Protein AF-A0AAI8QG11-F1 (afdb_monomer_lite)

InterPro domains:
  IPR018891 Abortive phage infection protein, C-terminal [PF10592] (3-68)

Sequence (80 aa):
MCKIYQTNSKRLKAKISEFTNNQNPVKWRDIRSIDELQIKLENEFRILGYYYERKKNQYKNYPKKKRIDSEKIGQVLLCI

Organism: NCBI:txid537971

pLDDT: mean 78.76, std 14.29, range [46.44, 94.38]

Foldseek 3Di:
DDDDDDDPDPVVVVVVVVVVCVVDVCDPLNVCLPDPVNVVVQVVLVVVVAGEPSDVCPPVVDDPVRYDYPVVVVVVVVVD

Radius of gyration: 18.59 Å; chains: 1; bounding box: 42×45×44 Å

Secondary structure (DSSP, 8-state):
---------HHHHHHHHHHHHHHS---HHHHHTT-HHHHHHHHHHHHTT-EEESSTTTTTTS-GGGEEEHHHHHHHHHT-

Structure (mmCIF, N/CA/C/O backbone):
data_AF-A0AAI8QG11-F1
#
_entry.id   AF-A0AAI8QG11-F1
#
loop_
_atom_site.group_PDB
_atom_site.id
_atom_site.type_symbol
_atom_site.label_atom_id
_atom_site.label_alt_id
_atom_site.label_comp_id
_atom_site.label_asym_id
_atom_site.label_entity_id
_atom_site.label_seq_id
_atom_site.pdbx_PDB_ins_code
_atom_site.Cartn_x
_atom_site.Cartn_y
_atom_site.Cartn_z
_atom_site.occupancy
_atom_site.B_iso_or_equiv
_atom_site.auth_seq_id
_atom_site.auth_comp_id
_atom_site.auth_asym_id
_atom_site.auth_atom_id
_atom_site.pdbx_PDB_model_num
ATOM 1 N N . MET A 1 1 ? 18.685 26.718 -14.471 1.00 46.94 1 MET A N 1
ATOM 2 C CA . MET A 1 1 ? 19.355 26.493 -15.773 1.00 46.94 1 MET A CA 1
ATOM 3 C C . MET A 1 1 ? 19.251 25.013 -16.118 1.00 46.94 1 MET A C 1
ATOM 5 O O . MET A 1 1 ? 19.927 24.209 -15.492 1.00 46.94 1 MET A O 1
ATOM 9 N N . CYS A 1 2 ? 18.352 24.634 -17.028 1.00 46.44 2 CYS A N 1
ATOM 10 C CA . CYS A 1 2 ? 18.236 23.254 -17.508 1.00 46.44 2 CYS A CA 1
ATOM 11 C C . CYS A 1 2 ? 19.128 23.098 -18.748 1.00 46.44 2 CYS A C 1
ATOM 13 O O . CYS A 1 2 ? 19.069 23.944 -19.637 1.00 46.44 2 CYS A O 1
ATOM 15 N N . LYS A 1 3 ? 19.976 22.066 -18.793 1.00 57.53 3 LYS A N 1
ATOM 16 C CA . LYS A 1 3 ? 20.807 21.745 -19.961 1.00 57.53 3 LYS A CA 1
ATOM 17 C C . LYS A 1 3 ? 20.274 20.45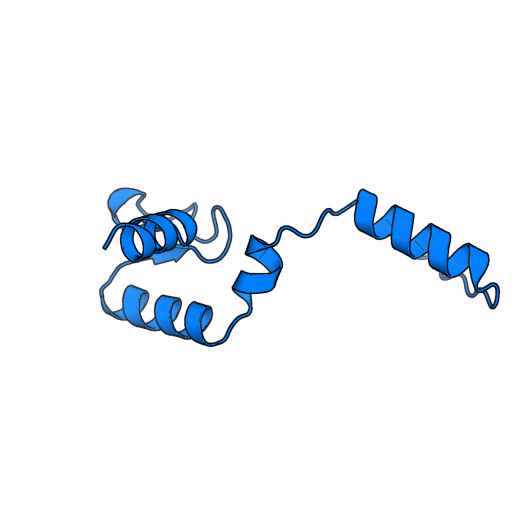6 -20.581 1.00 57.53 3 LYS A C 1
ATOM 19 O O . LYS A 1 3 ? 20.261 19.423 -19.918 1.00 57.53 3 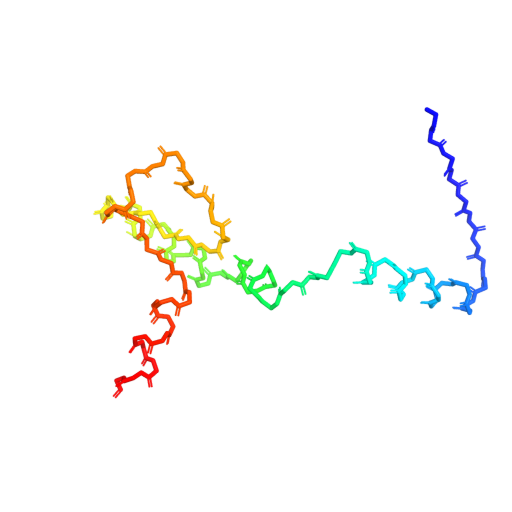LYS A O 1
ATOM 24 N N . ILE A 1 4 ? 19.807 20.535 -21.823 1.00 58.84 4 ILE A N 1
ATOM 25 C CA . ILE A 1 4 ? 19.276 19.396 -22.578 1.00 58.84 4 ILE A CA 1
ATOM 26 C C . ILE A 1 4 ? 20.376 18.915 -23.521 1.00 58.84 4 ILE A C 1
ATOM 28 O O . ILE A 1 4 ? 20.936 19.705 -24.277 1.00 58.84 4 ILE A O 1
ATOM 32 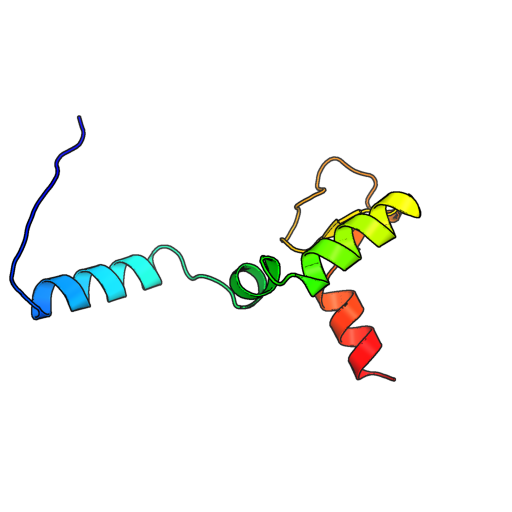N N . TYR A 1 5 ? 20.688 17.622 -23.465 1.00 65.69 5 TYR A N 1
ATOM 33 C CA . TYR A 1 5 ? 21.721 16.993 -24.284 1.00 65.69 5 TYR A CA 1
ATOM 34 C C . TYR A 1 5 ? 21.093 15.884 -25.130 1.00 65.69 5 TYR A C 1
ATOM 36 O O . TYR A 1 5 ? 20.396 15.019 -24.601 1.00 65.69 5 TYR A O 1
ATOM 44 N N . GLN A 1 6 ? 21.350 15.891 -26.439 1.00 62.22 6 GLN A N 1
ATOM 45 C CA . GLN A 1 6 ? 20.869 14.871 -27.372 1.00 62.22 6 GLN A CA 1
ATOM 46 C C . GLN A 1 6 ? 22.039 13.997 -27.835 1.00 62.22 6 GLN A C 1
ATOM 48 O O . GLN A 1 6 ? 23.097 14.501 -28.201 1.00 62.22 6 GLN A O 1
ATOM 53 N N . THR A 1 7 ? 21.860 12.673 -27.813 1.00 70.81 7 THR A N 1
ATOM 54 C CA . THR A 1 7 ? 22.874 11.714 -28.274 1.00 70.81 7 THR A CA 1
ATOM 55 C C . THR A 1 7 ? 22.257 10.600 -29.120 1.00 70.81 7 THR A C 1
ATOM 57 O O . THR A 1 7 ? 21.216 10.035 -28.772 1.00 70.81 7 THR A O 1
ATOM 60 N N . ASN A 1 8 ? 22.931 10.252 -30.220 1.00 70.12 8 ASN A N 1
ATOM 61 C CA . ASN A 1 8 ? 22.540 9.173 -31.136 1.00 70.12 8 ASN A CA 1
ATOM 62 C C . ASN A 1 8 ? 23.233 7.835 -30.819 1.00 70.12 8 ASN A C 1
ATOM 64 O O . ASN A 1 8 ? 22.953 6.820 -31.454 1.00 70.12 8 ASN A O 1
ATOM 68 N N . SER A 1 9 ? 24.111 7.798 -29.810 1.00 70.94 9 SER A N 1
ATOM 69 C CA . SER A 1 9 ? 24.838 6.584 -29.432 1.00 70.94 9 SER A CA 1
ATOM 70 C C . SER A 1 9 ? 23.966 5.643 -28.595 1.00 70.94 9 SER A C 1
ATOM 72 O O . SER A 1 9 ? 23.639 5.935 -27.442 1.00 70.94 9 SER A O 1
ATOM 74 N N . LYS A 1 10 ? 23.628 4.469 -29.150 1.00 67.75 10 LYS A N 1
ATOM 75 C CA . LYS A 1 10 ? 22.868 3.415 -28.443 1.00 67.75 10 LYS A CA 1
ATOM 76 C C . LYS A 1 10 ? 23.539 2.981 -27.131 1.00 67.75 10 LYS A C 1
ATOM 78 O O . LYS A 1 10 ? 22.850 2.752 -26.143 1.00 67.75 10 LYS A O 1
ATOM 83 N N . ARG A 1 11 ? 24.877 2.937 -27.092 1.00 73.31 11 ARG A N 1
ATOM 84 C CA . ARG A 1 11 ? 25.657 2.555 -25.900 1.00 73.31 11 ARG A CA 1
ATOM 85 C C . ARG A 1 11 ? 25.527 3.575 -24.768 1.00 73.31 11 ARG A C 1
ATOM 87 O O . ARG A 1 11 ? 25.466 3.192 -23.604 1.00 73.31 11 ARG A O 1
ATOM 94 N N . LEU A 1 12 ? 25.470 4.865 -25.105 1.00 69.88 12 LEU A N 1
ATOM 95 C CA . LEU A 1 12 ? 25.297 5.928 -24.115 1.00 69.88 12 LEU A CA 1
ATOM 96 C C . LEU A 1 12 ? 23.862 5.955 -23.575 1.00 69.88 12 LEU A C 1
ATOM 98 O O . LEU A 1 12 ? 23.681 6.110 -22.374 1.00 69.88 12 LEU A O 1
ATOM 102 N N . LYS A 1 13 ? 22.857 5.700 -24.426 1.00 63.44 13 LYS A N 1
ATOM 103 C CA . LYS A 1 13 ? 21.460 5.530 -23.989 1.00 63.44 13 LYS A CA 1
ATOM 104 C C . LYS A 1 13 ? 21.304 4.373 -23.001 1.00 63.44 13 LYS A C 1
ATOM 106 O O . LYS A 1 13 ? 20.707 4.573 -21.954 1.00 63.44 13 LYS A O 1
ATOM 111 N N . ALA A 1 14 ? 21.895 3.211 -23.294 1.00 64.56 14 ALA A N 1
ATOM 112 C CA . ALA A 1 14 ? 21.854 2.056 -22.394 1.00 64.56 14 ALA A CA 1
ATOM 113 C C . ALA A 1 14 ? 22.477 2.373 -21.025 1.00 64.56 14 ALA A C 1
ATOM 115 O O . ALA A 1 14 ? 21.851 2.118 -20.002 1.00 64.56 14 ALA A O 1
ATOM 116 N N . LYS A 1 15 ? 23.652 3.022 -21.005 1.00 66.94 15 LYS A N 1
ATOM 117 C CA . LYS A 1 15 ? 24.289 3.470 -19.758 1.00 66.94 15 LYS A CA 1
ATOM 118 C C . LYS A 1 15 ? 23.439 4.475 -18.990 1.00 66.94 15 LYS A C 1
ATOM 120 O O . LYS A 1 15 ? 23.343 4.354 -17.780 1.00 66.94 15 LYS A O 1
ATOM 125 N N . ILE A 1 16 ? 22.826 5.449 -19.665 1.00 61.56 16 ILE A N 1
ATOM 126 C CA . ILE A 1 16 ? 21.933 6.417 -19.015 1.00 61.56 16 ILE A CA 1
ATOM 127 C C . ILE A 1 16 ? 20.730 5.690 -18.411 1.00 61.56 16 ILE A C 1
ATOM 129 O O . ILE A 1 16 ? 20.451 5.894 -17.240 1.00 61.56 16 ILE A O 1
ATOM 133 N N . SER A 1 17 ? 20.065 4.800 -19.153 1.00 58.66 17 SER A N 1
ATOM 134 C CA . SER A 1 17 ? 18.933 4.015 -18.643 1.00 58.66 17 SER A CA 1
ATOM 135 C C . SER A 1 17 ? 19.315 3.122 -17.459 1.00 58.66 17 SER A C 1
ATOM 137 O O . SER A 1 17 ? 18.572 3.065 -16.484 1.00 58.66 17 SER A O 1
ATOM 139 N N . GLU A 1 18 ? 20.479 2.472 -17.503 1.00 57.75 18 GLU A N 1
ATOM 140 C CA . GLU A 1 18 ? 21.010 1.676 -16.391 1.00 57.75 18 GLU A CA 1
ATOM 141 C C . GLU A 1 18 ? 21.291 2.555 -15.163 1.00 57.75 18 GLU A C 1
ATOM 143 O O . GLU A 1 18 ? 20.876 2.227 -14.054 1.00 57.75 18 GLU A O 1
ATOM 148 N N . PHE A 1 19 ? 21.908 3.723 -15.363 1.00 55.62 19 PHE A N 1
ATOM 149 C CA . PHE A 1 19 ? 22.218 4.674 -14.294 1.00 55.62 19 PHE A CA 1
ATOM 150 C C . PHE A 1 19 ? 20.949 5.309 -13.700 1.00 55.62 19 PHE A C 1
ATOM 152 O O . PHE A 1 19 ? 20.847 5.459 -12.487 1.00 55.62 19 PHE A O 1
ATOM 159 N N . THR A 1 20 ? 19.947 5.631 -14.524 1.00 52.59 20 THR A N 1
ATOM 160 C CA . THR A 1 20 ? 18.644 6.158 -14.087 1.00 52.59 20 THR A CA 1
ATOM 161 C C . THR A 1 20 ? 17.838 5.110 -13.315 1.00 52.59 20 THR A C 1
ATOM 163 O O . THR A 1 20 ? 17.260 5.445 -12.281 1.00 52.59 20 THR A O 1
ATOM 166 N N . ASN A 1 21 ? 17.856 3.844 -13.747 1.00 48.97 21 ASN A N 1
ATOM 167 C CA . ASN A 1 21 ? 17.229 2.736 -13.018 1.00 48.97 21 ASN A CA 1
ATOM 168 C C . ASN A 1 21 ? 17.928 2.449 -11.678 1.00 48.97 21 ASN A C 1
ATOM 170 O O . ASN A 1 21 ? 17.263 2.081 -10.713 1.00 48.97 21 ASN A O 1
ATOM 174 N N . ASN A 1 22 ? 19.247 2.661 -11.597 1.00 54.19 22 ASN A N 1
ATOM 175 C CA . ASN A 1 22 ? 20.005 2.545 -10.348 1.00 54.19 22 ASN A CA 1
ATOM 176 C C . ASN A 1 22 ? 19.756 3.718 -9.382 1.00 54.19 22 ASN A C 1
ATOM 178 O O . ASN A 1 22 ? 19.786 3.534 -8.169 1.00 54.19 22 ASN A O 1
ATOM 182 N N . GLN A 1 23 ? 19.504 4.926 -9.900 1.00 58.41 23 GLN A N 1
ATOM 183 C CA . GLN A 1 23 ? 19.269 6.120 -9.078 1.00 58.41 23 GLN A CA 1
ATOM 184 C C . GLN A 1 23 ? 17.859 6.188 -8.475 1.00 58.41 23 GLN A C 1
ATOM 186 O O . GLN A 1 23 ? 17.701 6.741 -7.391 1.00 58.41 23 GLN A O 1
ATOM 191 N N . ASN A 1 24 ? 16.844 5.620 -9.136 1.00 56.41 24 ASN A N 1
ATOM 192 C CA . ASN A 1 24 ? 15.482 5.513 -8.604 1.00 56.41 24 ASN A CA 1
ATOM 193 C C . ASN A 1 24 ? 14.955 4.090 -8.817 1.00 56.41 24 ASN A C 1
ATOM 195 O O . ASN A 1 24 ? 14.196 3.863 -9.762 1.00 56.41 24 ASN A O 1
ATOM 199 N N . PRO A 1 25 ? 15.350 3.123 -7.972 1.00 63.41 25 PRO A N 1
ATOM 200 C CA . PRO A 1 25 ? 14.850 1.762 -8.081 1.00 63.41 25 PRO A CA 1
ATOM 201 C C . PRO A 1 25 ? 13.326 1.763 -7.931 1.00 63.41 25 PRO A C 1
ATOM 203 O O . PRO A 1 25 ? 12.787 1.950 -6.837 1.00 63.41 25 PRO A O 1
ATOM 206 N N . VAL A 1 26 ? 12.631 1.571 -9.053 1.00 63.78 26 VAL A N 1
ATOM 207 C CA . VAL A 1 26 ? 11.176 1.447 -9.088 1.00 63.78 26 VAL A CA 1
ATOM 208 C C . VAL A 1 26 ? 10.829 0.110 -8.456 1.00 63.78 26 VAL A C 1
ATOM 210 O O . VAL A 1 26 ? 11.190 -0.951 -8.967 1.00 63.78 26 VAL A O 1
ATOM 213 N N . LYS A 1 27 ? 10.147 0.141 -7.312 1.00 72.50 27 LYS A N 1
ATOM 214 C CA . LYS A 1 27 ? 9.759 -1.095 -6.636 1.00 72.50 27 LYS A CA 1
ATOM 215 C C . LYS A 1 27 ? 8.579 -1.715 -7.372 1.00 72.50 27 LYS A C 1
ATOM 217 O O . LYS A 1 27 ? 7.712 -1.011 -7.883 1.00 72.50 27 LYS A O 1
ATOM 222 N N . TRP A 1 28 ? 8.473 -3.041 -7.328 1.00 74.94 28 TRP A N 1
ATOM 223 C CA . TRP A 1 28 ? 7.297 -3.770 -7.821 1.00 74.94 28 TRP A CA 1
ATOM 224 C C . TRP A 1 28 ? 5.976 -3.219 -7.272 1.00 74.94 28 TRP A C 1
ATOM 226 O O . TRP A 1 28 ? 4.971 -3.189 -7.976 1.00 74.94 28 TRP A O 1
ATOM 236 N N . ARG A 1 29 ? 5.996 -2.725 -6.029 1.00 76.81 29 ARG A N 1
ATOM 237 C CA . ARG A 1 29 ? 4.874 -2.028 -5.393 1.00 76.81 29 ARG A CA 1
ATOM 238 C C . ARG A 1 29 ? 4.473 -0.751 -6.140 1.00 76.81 29 ARG A C 1
ATOM 240 O O . ARG A 1 29 ? 3.284 -0.515 -6.315 1.00 76.81 29 ARG A O 1
ATOM 247 N N . ASP A 1 30 ? 5.429 0.049 -6.606 1.00 74.38 30 ASP A N 1
ATOM 248 C CA . ASP A 1 30 ? 5.147 1.284 -7.346 1.00 74.38 30 ASP A CA 1
ATOM 249 C C . ASP A 1 30 ? 4.542 0.976 -8.722 1.00 74.38 30 ASP A C 1
ATOM 251 O O . ASP A 1 30 ? 3.570 1.621 -9.112 1.00 74.38 30 ASP A O 1
ATOM 255 N N . ILE A 1 31 ? 5.034 -0.070 -9.399 1.00 78.62 31 ILE A N 1
ATOM 256 C CA . ILE A 1 31 ? 4.469 -0.571 -10.666 1.00 78.62 31 ILE A CA 1
ATOM 257 C C . ILE A 1 31 ? 3.049 -1.099 -10.453 1.00 78.62 31 ILE A C 1
ATOM 259 O O . ILE A 1 31 ? 2.145 -0.770 -11.207 1.00 78.62 31 ILE A O 1
ATOM 263 N N . ARG A 1 32 ? 2.816 -1.891 -9.404 1.00 80.44 32 ARG A N 1
ATOM 264 C CA . ARG A 1 32 ? 1.476 -2.415 -9.106 1.00 80.44 32 ARG A CA 1
ATOM 265 C C . ARG A 1 32 ? 0.516 -1.340 -8.621 1.00 80.44 32 ARG A C 1
ATOM 267 O O . ARG A 1 32 ? -0.682 -1.482 -8.807 1.00 80.44 32 ARG A O 1
ATOM 274 N N . SER A 1 33 ? 1.013 -0.254 -8.031 1.00 80.12 33 SER A N 1
ATOM 275 C CA . SER A 1 33 ? 0.148 0.801 -7.504 1.00 80.12 33 SER A CA 1
ATOM 276 C C . SER A 1 33 ? -0.736 1.447 -8.575 1.00 80.12 33 SER A C 1
ATOM 278 O O . SER A 1 33 ? -1.780 1.977 -8.219 1.00 80.12 33 SER A O 1
ATOM 280 N N . ILE A 1 34 ? -0.363 1.407 -9.858 1.00 84.00 34 ILE A N 1
ATOM 281 C CA . ILE A 1 34 ? -1.154 1.989 -10.957 1.00 84.00 34 ILE A CA 1
ATOM 282 C C . ILE A 1 34 ? -2.218 1.042 -11.532 1.00 84.00 34 ILE A C 1
ATOM 284 O O . ILE A 1 34 ? -2.972 1.459 -12.403 1.00 84.00 34 ILE A O 1
ATOM 288 N N . ASP A 1 35 ? -2.281 -0.202 -11.059 1.00 89.25 35 ASP A N 1
ATOM 289 C CA . ASP A 1 35 ? -3.250 -1.193 -11.521 1.00 89.25 35 ASP A CA 1
ATOM 290 C C . ASP A 1 35 ? -4.695 -0.751 -11.216 1.00 89.25 35 ASP A C 1
ATOM 292 O O . ASP A 1 35 ? -4.989 -0.231 -10.132 1.00 89.25 35 ASP A O 1
ATOM 296 N N . GLU A 1 36 ? -5.611 -0.959 -12.162 1.00 89.31 36 GLU A N 1
ATOM 297 C CA . GLU A 1 36 ? -7.015 -0.559 -12.026 1.00 89.31 36 GLU A CA 1
ATOM 298 C C . GLU A 1 36 ? -7.696 -1.210 -10.817 1.00 89.31 36 GLU A C 1
ATOM 300 O O . GLU A 1 36 ? -8.478 -0.557 -10.122 1.00 89.31 36 GLU A O 1
ATOM 305 N N . LEU A 1 37 ? -7.355 -2.463 -10.501 1.00 88.31 37 LEU A N 1
ATOM 306 C CA . LEU A 1 37 ? -7.875 -3.161 -9.328 1.00 88.31 37 LEU A CA 1
ATOM 307 C C . LEU A 1 37 ? -7.446 -2.455 -8.042 1.00 88.31 37 LEU A C 1
ATOM 309 O O . LEU A 1 37 ? -8.245 -2.282 -7.124 1.00 88.31 37 LEU A O 1
ATOM 313 N N . GLN A 1 38 ? -6.187 -2.021 -7.978 1.00 89.44 38 GLN A N 1
ATOM 314 C CA . GLN A 1 38 ? -5.640 -1.314 -6.823 1.00 89.44 38 GLN A CA 1
ATOM 315 C C . GLN A 1 38 ? -6.349 0.029 -6.621 1.00 89.44 38 GLN A C 1
ATOM 317 O O . GLN A 1 38 ? -6.673 0.389 -5.488 1.00 89.44 38 GLN A O 1
ATOM 322 N N . ILE A 1 39 ? -6.618 0.755 -7.709 1.00 91.81 39 ILE A N 1
ATOM 323 C CA . ILE A 1 39 ? -7.367 2.020 -7.688 1.00 91.81 39 ILE A CA 1
ATOM 324 C C . ILE A 1 39 ? -8.814 1.784 -7.240 1.00 91.81 39 ILE A C 1
ATOM 326 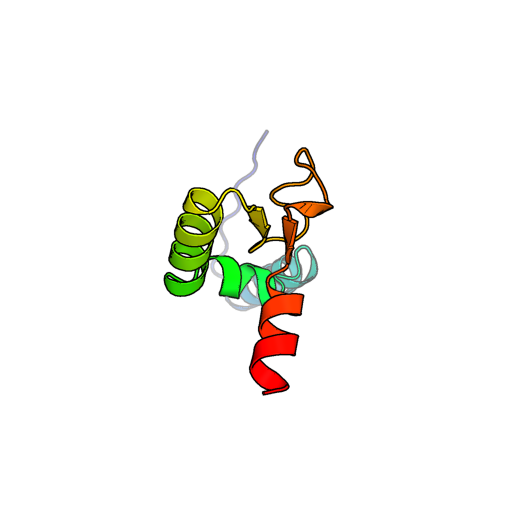O O . ILE A 1 39 ? -9.324 2.522 -6.397 1.00 91.81 39 ILE A O 1
ATOM 330 N N . LYS A 1 40 ? -9.465 0.734 -7.752 1.00 92.56 40 LYS A N 1
ATOM 331 C CA . LYS A 1 40 ? -10.827 0.371 -7.356 1.00 92.56 40 LYS A CA 1
ATOM 332 C C . LYS A 1 40 ? -10.903 0.034 -5.868 1.00 92.56 40 LYS A C 1
ATOM 334 O O . LYS A 1 40 ? -11.741 0.594 -5.172 1.00 92.56 40 LYS A O 1
ATOM 339 N N . LEU A 1 41 ? -9.987 -0.797 -5.364 1.00 91.12 41 LEU A N 1
ATOM 340 C CA . LEU A 1 41 ? -9.883 -1.108 -3.935 1.00 91.12 41 LEU A CA 1
ATOM 341 C C . LEU A 1 41 ? -9.724 0.162 -3.096 1.00 91.12 41 LEU A C 1
ATOM 343 O O . LEU A 1 41 ? -10.394 0.301 -2.078 1.00 91.12 41 LEU A O 1
ATOM 347 N N . GLU A 1 42 ? -8.891 1.112 -3.532 1.00 93.38 42 GLU A N 1
ATOM 348 C CA . GLU A 1 42 ? -8.751 2.392 -2.832 1.00 93.38 42 GLU A CA 1
ATOM 349 C C . GLU A 1 42 ? -10.088 3.123 -2.681 1.00 93.38 42 GLU A C 1
ATOM 351 O O . GLU A 1 42 ? -10.406 3.586 -1.583 1.00 93.38 42 GLU A O 1
ATOM 356 N N . ASN A 1 43 ? -10.881 3.187 -3.750 1.00 94.06 43 ASN A N 1
ATOM 357 C CA . ASN A 1 43 ? -12.188 3.837 -3.725 1.00 94.06 43 ASN A CA 1
ATOM 358 C C . ASN A 1 43 ? -13.181 3.101 -2.815 1.00 94.06 43 ASN A C 1
ATOM 360 O O . ASN A 1 43 ? -13.820 3.741 -1.982 1.00 94.06 43 ASN A O 1
ATOM 364 N N . GLU A 1 44 ? -13.264 1.773 -2.911 1.00 94.38 44 GLU A N 1
ATOM 365 C CA . GLU A 1 44 ? -14.172 0.968 -2.080 1.00 94.38 44 GLU A CA 1
ATOM 366 C C . GLU A 1 44 ? -13.831 1.086 -0.588 1.00 94.38 44 GLU A C 1
ATOM 368 O O . GLU A 1 44 ? -14.694 1.373 0.243 1.00 94.38 44 GLU A O 1
ATOM 373 N N . PHE A 1 45 ? -12.549 0.962 -0.225 1.00 92.88 45 PHE A N 1
ATOM 374 C CA . PHE A 1 45 ? -12.119 1.145 1.164 1.00 92.88 45 PHE A CA 1
ATOM 375 C C . PHE A 1 45 ? -12.408 2.558 1.670 1.00 92.88 45 PHE A C 1
ATOM 377 O O . PHE A 1 45 ? -12.780 2.723 2.833 1.00 92.88 45 PHE A O 1
ATOM 384 N N . ARG A 1 46 ? -12.292 3.569 0.803 1.00 93.25 46 ARG A N 1
ATOM 385 C CA . ARG A 1 46 ? -12.596 4.956 1.154 1.00 93.25 46 ARG A CA 1
ATOM 386 C C . ARG A 1 46 ? -14.077 5.171 1.454 1.00 93.25 46 ARG A C 1
ATOM 388 O O . ARG A 1 46 ? -14.381 5.887 2.406 1.00 93.25 46 ARG A O 1
ATOM 395 N N . I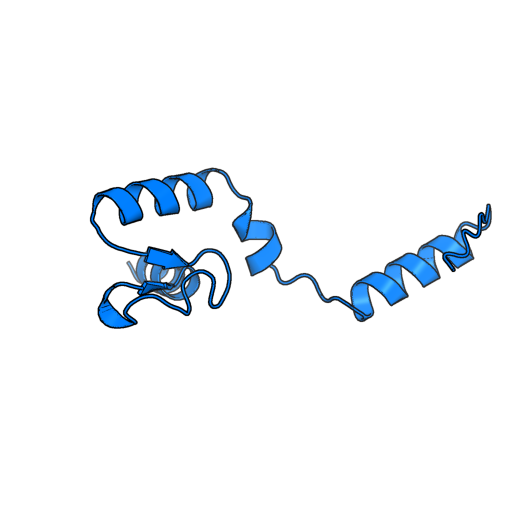LE A 1 47 ? -14.976 4.527 0.708 1.00 93.88 47 ILE A N 1
ATOM 396 C CA . ILE A 1 47 ? -16.425 4.539 0.982 1.00 93.88 47 ILE A CA 1
ATOM 397 C C . ILE A 1 47 ? -16.715 3.915 2.355 1.00 93.88 47 ILE A C 1
ATOM 399 O O . ILE A 1 47 ? -17.518 4.442 3.120 1.00 93.88 47 ILE A O 1
ATOM 403 N N . LEU A 1 48 ? -15.988 2.857 2.718 1.00 92.00 48 LEU A N 1
ATOM 404 C CA . LEU A 1 48 ? -16.080 2.197 4.027 1.00 92.00 48 LEU A CA 1
ATOM 405 C C . LEU A 1 48 ? -15.401 2.981 5.173 1.00 92.00 48 LEU A C 1
ATOM 407 O O . LEU A 1 48 ? -15.398 2.531 6.318 1.00 92.00 48 LEU A O 1
ATOM 411 N N . GLY A 1 49 ? -14.806 4.146 4.894 1.00 92.75 49 GLY A N 1
ATOM 412 C CA . GLY A 1 49 ? -14.119 4.979 5.887 1.00 92.75 49 GLY A CA 1
ATOM 413 C C . GLY A 1 49 ? -12.695 4.526 6.236 1.00 92.75 49 GLY A C 1
ATOM 414 O O . GLY A 1 49 ? -12.129 4.995 7.233 1.00 92.75 49 GLY A O 1
ATOM 415 N N . TYR A 1 50 ? -12.112 3.642 5.425 1.00 93.31 50 TYR A N 1
ATOM 416 C CA . TYR A 1 50 ? -10.733 3.168 5.517 1.00 93.31 50 TYR A CA 1
ATOM 417 C C . TYR A 1 50 ? -9.837 3.802 4.447 1.00 93.31 50 TYR A C 1
ATOM 419 O O . TYR A 1 50 ? -10.280 4.289 3.412 1.00 93.31 50 TYR A O 1
ATOM 427 N N . TYR A 1 51 ? -8.534 3.789 4.704 1.00 93.19 51 TYR A N 1
ATOM 428 C CA . TYR A 1 51 ? -7.511 4.376 3.847 1.00 93.19 51 TYR A CA 1
ATOM 429 C C . TYR A 1 51 ? -6.587 3.277 3.340 1.00 93.19 51 TYR A C 1
ATOM 431 O O . TYR A 1 51 ? -5.630 2.890 4.016 1.00 93.19 51 TYR A O 1
ATOM 439 N N . TYR A 1 52 ? -6.897 2.755 2.159 1.00 94.19 52 TYR A N 1
ATOM 440 C CA . TYR A 1 52 ? -6.083 1.741 1.502 1.00 94.19 52 TYR A CA 1
ATOM 441 C C . TYR A 1 52 ? -4.813 2.353 0.902 1.00 94.19 52 TYR A C 1
ATOM 443 O O . TYR A 1 52 ? -4.862 3.255 0.068 1.00 94.19 52 TYR A O 1
ATOM 451 N N . GLU A 1 53 ? -3.655 1.868 1.334 1.00 92.25 53 GLU A N 1
ATOM 452 C CA . GLU A 1 53 ? -2.350 2.363 0.914 1.00 92.25 53 GLU A CA 1
ATOM 453 C C . GLU A 1 53 ? -1.779 1.510 -0.220 1.00 92.25 53 GLU A C 1
ATOM 455 O O . GLU A 1 53 ? -1.124 0.485 0.004 1.00 92.25 53 GLU A O 1
ATOM 460 N N . ARG A 1 54 ? -1.974 1.978 -1.457 1.00 90.56 54 ARG A N 1
ATOM 461 C CA . ARG A 1 54 ? -1.287 1.423 -2.635 1.00 90.56 54 ARG A CA 1
ATOM 462 C C . ARG A 1 54 ? 0.203 1.736 -2.592 1.00 90.56 54 ARG A C 1
ATOM 464 O O . ARG A 1 54 ? 1.039 0.871 -2.843 1.00 90.56 54 ARG A O 1
ATOM 471 N N . LYS A 1 55 ? 0.538 2.980 -2.240 1.00 88.19 55 LYS A N 1
ATOM 472 C CA . LYS A 1 55 ? 1.918 3.438 -2.042 1.00 88.19 55 LYS A CA 1
ATOM 473 C C . LYS A 1 55 ? 2.237 3.523 -0.558 1.00 88.19 55 LYS A C 1
ATOM 475 O O . LYS A 1 55 ? 1.394 3.902 0.257 1.00 88.19 55 LYS A O 1
ATOM 480 N N . LYS A 1 56 ? 3.484 3.212 -0.202 1.00 84.25 56 LYS A N 1
ATOM 481 C CA . LYS A 1 56 ? 3.944 3.297 1.187 1.00 84.25 56 LYS A CA 1
ATOM 482 C C . LYS A 1 56 ? 3.726 4.720 1.709 1.00 84.25 56 LYS A C 1
ATOM 484 O O . LYS A 1 56 ? 4.228 5.672 1.118 1.00 84.25 56 LYS A O 1
ATOM 489 N N . ASN A 1 57 ? 3.024 4.852 2.835 1.00 85.06 57 ASN A N 1
ATOM 490 C CA . ASN A 1 57 ? 2.733 6.134 3.486 1.00 85.06 57 ASN A CA 1
ATOM 491 C C . ASN A 1 57 ? 1.885 7.123 2.662 1.00 85.06 57 ASN A C 1
ATOM 493 O O . ASN A 1 57 ? 1.925 8.325 2.940 1.00 85.06 57 ASN A O 1
ATOM 497 N N . GLN A 1 58 ? 1.095 6.646 1.695 1.00 88.38 58 GLN A N 1
ATOM 498 C CA . GLN A 1 58 ? 0.156 7.472 0.925 1.00 88.38 58 GLN A CA 1
ATOM 499 C C . GLN A 1 58 ? -0.793 8.271 1.828 1.00 88.38 58 GLN A C 1
ATOM 501 O O . GLN A 1 58 ? -1.091 9.429 1.546 1.00 88.38 58 GLN A O 1
ATOM 506 N N . TYR A 1 59 ? -1.197 7.688 2.958 1.00 92.12 59 TYR A N 1
ATOM 507 C CA . TYR A 1 59 ? -2.133 8.291 3.900 1.00 92.12 59 TYR A CA 1
ATOM 508 C C . TYR A 1 59 ? -1.465 8.638 5.235 1.00 92.12 59 TYR A C 1
ATOM 510 O O . TYR A 1 59 ? -2.081 8.542 6.294 1.00 92.12 59 TYR A O 1
ATOM 518 N N . LYS A 1 60 ? -0.196 9.078 5.212 1.00 89.19 60 LYS A N 1
ATOM 519 C CA . LYS A 1 60 ? 0.599 9.343 6.429 1.00 89.19 60 LYS A CA 1
ATOM 520 C C . LYS A 1 60 ? -0.071 10.247 7.473 1.00 89.19 60 LYS A C 1
ATOM 522 O O . LYS A 1 60 ? 0.141 10.031 8.661 1.00 89.19 60 LYS A O 1
ATOM 527 N N . ASN A 1 61 ? -0.889 11.202 7.031 1.00 91.69 61 ASN A N 1
ATOM 528 C CA . ASN A 1 61 ? -1.572 12.173 7.891 1.00 91.69 61 ASN A CA 1
ATOM 529 C C . ASN A 1 61 ? -2.894 11.645 8.482 1.00 91.69 61 ASN A C 1
ATOM 531 O O . ASN A 1 61 ? -3.541 12.349 9.249 1.00 91.69 61 ASN A O 1
ATOM 535 N N . TYR A 1 62 ? -3.311 10.428 8.125 1.00 90.62 62 TYR A N 1
ATOM 536 C CA . TYR A 1 62 ? -4.563 9.828 8.578 1.00 90.62 62 TYR A CA 1
ATOM 537 C C . TYR A 1 62 ? -4.341 8.829 9.723 1.00 90.62 62 TYR A C 1
ATOM 539 O O . TYR A 1 62 ? -3.248 8.260 9.855 1.00 90.62 62 TYR A O 1
ATOM 547 N N . PRO A 1 63 ? -5.376 8.561 10.547 1.00 91.88 63 PRO A N 1
ATOM 548 C CA . PRO A 1 63 ? -5.268 7.651 11.681 1.00 91.88 63 PRO A CA 1
ATOM 549 C C . PRO A 1 63 ? -4.766 6.262 11.274 1.00 91.88 63 PRO A C 1
ATOM 551 O O . PRO A 1 63 ? -5.389 5.575 10.466 1.00 91.88 63 PRO A O 1
ATOM 554 N N . LYS A 1 64 ? -3.676 5.799 11.901 1.00 87.69 64 LYS A N 1
ATOM 555 C CA . LYS A 1 64 ? -3.043 4.497 11.609 1.00 87.69 64 LYS A CA 1
ATOM 556 C C . LYS A 1 64 ? -4.001 3.308 11.735 1.00 87.69 64 LYS A C 1
ATOM 558 O O . LYS A 1 64 ? -3.881 2.359 10.976 1.00 87.69 64 LYS A O 1
ATOM 563 N N . LYS A 1 65 ? -4.981 3.384 12.644 1.00 89.62 65 LYS A N 1
ATOM 564 C CA . LYS A 1 65 ? -6.015 2.348 12.833 1.00 89.62 65 LYS A CA 1
ATOM 565 C C . LYS A 1 65 ? -6.957 2.193 11.634 1.00 89.62 65 LYS A C 1
ATOM 567 O O . LYS A 1 65 ? -7.559 1.142 11.480 1.00 89.62 65 LYS A O 1
ATOM 572 N N . LYS A 1 66 ? -7.095 3.235 10.811 1.00 90.69 66 LYS A N 1
ATOM 573 C CA . LYS A 1 66 ? -7.941 3.234 9.612 1.00 90.69 66 LYS A CA 1
ATOM 574 C C . LYS A 1 66 ? -7.136 3.014 8.330 1.00 90.69 66 LYS A C 1
ATOM 576 O O . LYS A 1 66 ? -7.717 3.038 7.254 1.00 90.69 66 LYS A O 1
ATOM 581 N N . ARG A 1 67 ? -5.815 2.831 8.423 1.00 93.19 67 ARG A N 1
ATOM 582 C CA . ARG A 1 67 ? -4.932 2.621 7.271 1.00 93.19 67 ARG A CA 1
ATOM 583 C C . ARG A 1 67 ? -4.718 1.137 7.039 1.00 93.19 67 ARG A C 1
ATOM 585 O O . ARG A 1 67 ? -4.379 0.412 7.972 1.00 93.19 67 ARG A O 1
ATOM 592 N N . ILE A 1 68 ? -4.880 0.712 5.794 1.00 91.31 68 ILE A N 1
ATOM 593 C CA . ILE A 1 68 ? -4.721 -0.683 5.399 1.00 91.31 68 ILE A CA 1
ATOM 594 C C . ILE A 1 68 ? -3.648 -0.755 4.319 1.00 91.31 68 ILE A C 1
ATOM 596 O O . ILE A 1 68 ? -3.789 -0.148 3.263 1.00 91.31 68 ILE A O 1
ATOM 600 N N . ASP A 1 69 ? -2.560 -1.474 4.593 1.00 91.00 69 ASP A N 1
ATOM 601 C CA . ASP A 1 69 ? -1.449 -1.606 3.649 1.00 91.00 69 ASP A CA 1
ATOM 602 C C . ASP A 1 69 ? -1.712 -2.718 2.625 1.00 91.00 69 ASP A C 1
ATOM 604 O O . ASP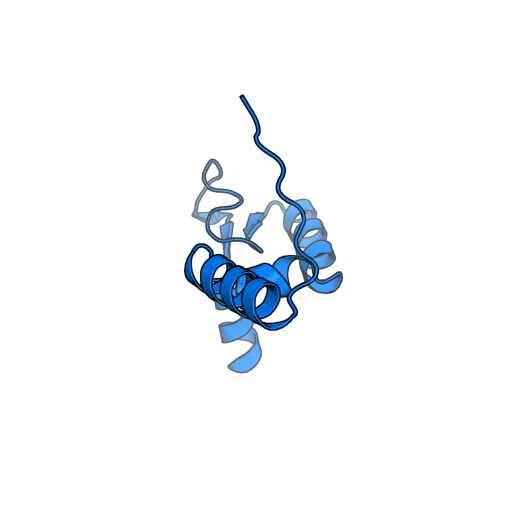 A 1 69 ? -2.122 -3.827 2.981 1.00 91.00 69 ASP A O 1
ATOM 608 N N . SER A 1 70 ? -1.432 -2.417 1.358 1.00 89.06 70 SER A N 1
ATOM 609 C CA . SER A 1 70 ? -1.592 -3.340 0.229 1.00 89.06 70 SER A CA 1
ATOM 610 C C . SER A 1 70 ? -0.786 -4.638 0.356 1.00 89.06 70 SER A C 1
ATOM 612 O O . SER A 1 70 ? -1.298 -5.693 -0.015 1.00 89.06 70 SER A O 1
ATOM 614 N N . GLU A 1 71 ? 0.429 -4.622 0.924 1.00 87.69 71 GLU A N 1
ATOM 615 C CA . GLU A 1 71 ? 1.191 -5.865 1.148 1.00 87.69 71 GLU A CA 1
ATOM 616 C C . GLU A 1 71 ? 0.545 -6.727 2.227 1.00 87.69 71 GLU A C 1
ATOM 618 O O . GLU A 1 71 ? 0.491 -7.944 2.071 1.00 87.69 71 GLU A O 1
ATOM 623 N N . LYS A 1 72 ? 0.009 -6.121 3.295 1.00 87.56 72 LYS A N 1
ATOM 624 C CA . LYS A 1 72 ? -0.683 -6.879 4.348 1.00 87.56 72 LYS A CA 1
ATOM 625 C C . LYS A 1 72 ? -1.941 -7.561 3.820 1.00 87.56 72 LYS A C 1
ATOM 627 O O . LYS A 1 72 ? -2.166 -8.720 4.146 1.00 87.56 72 LYS A O 1
ATOM 632 N N . ILE A 1 73 ? -2.733 -6.874 2.993 1.00 87.62 73 ILE A N 1
ATOM 633 C CA . ILE A 1 73 ? -3.896 -7.497 2.340 1.00 87.62 73 ILE A CA 1
ATOM 634 C C . ILE A 1 73 ? -3.446 -8.645 1.434 1.00 87.62 73 ILE A C 1
ATOM 636 O O . ILE A 1 73 ? -4.031 -9.721 1.496 1.00 87.62 73 ILE A O 1
ATOM 640 N N . GLY A 1 74 ? -2.394 -8.444 0.634 1.00 86.12 74 GLY A N 1
ATOM 641 C CA . GLY A 1 74 ? -1.857 -9.497 -0.229 1.00 86.12 74 GLY A CA 1
ATOM 642 C C . GLY A 1 74 ? -1.398 -10.733 0.550 1.00 86.12 74 GLY A C 1
ATOM 643 O O . GLY A 1 74 ? -1.688 -11.850 0.142 1.00 86.12 74 GLY A O 1
ATOM 644 N N . GLN A 1 75 ? -0.737 -10.540 1.695 1.00 87.25 75 GLN A N 1
ATOM 645 C CA . GLN A 1 75 ? -0.332 -11.634 2.583 1.00 87.25 75 GLN A CA 1
ATOM 646 C C . GLN A 1 75 ? -1.534 -12.391 3.150 1.00 87.25 75 GLN A C 1
ATOM 648 O O . GLN A 1 75 ? -1.518 -13.614 3.150 1.00 87.25 75 GLN A O 1
ATOM 653 N N . VAL A 1 76 ? -2.573 -11.683 3.608 1.00 86.56 76 VAL A N 1
ATOM 654 C CA . VAL A 1 76 ? -3.798 -12.316 4.120 1.00 86.56 76 VAL A CA 1
ATOM 655 C C . VAL A 1 76 ? -4.501 -13.106 3.020 1.00 86.56 76 VAL A C 1
ATOM 657 O O . VAL A 1 76 ? -4.867 -14.247 3.256 1.00 86.56 76 VAL A O 1
ATOM 660 N N . LEU A 1 77 ? -4.639 -12.536 1.819 1.00 83.50 77 LEU A N 1
ATOM 661 C CA . LEU A 1 77 ? -5.297 -13.195 0.688 1.00 83.50 77 LEU A CA 1
ATOM 662 C C . LEU A 1 77 ? -4.604 -14.501 0.279 1.00 83.50 77 LEU A C 1
ATOM 664 O O . LEU A 1 77 ? -5.281 -15.456 -0.065 1.00 83.50 77 LEU A O 1
ATOM 668 N N . LEU A 1 78 ? -3.269 -14.531 0.305 1.00 81.94 78 LEU A N 1
ATOM 669 C CA . LEU A 1 78 ? -2.478 -15.718 -0.045 1.00 81.94 78 LEU A CA 1
ATOM 670 C C . LEU A 1 78 ? -2.414 -16.768 1.074 1.00 81.94 78 LEU A C 1
ATOM 672 O O . LEU A 1 78 ? -1.928 -17.869 0.835 1.00 81.94 78 LEU A O 1
ATOM 676 N N . CYS A 1 79 ? -2.820 -16.412 2.294 1.00 73.31 79 CYS A N 1
ATOM 677 C CA . CYS A 1 79 ? -2.827 -17.311 3.449 1.00 73.31 79 CYS A CA 1
ATOM 678 C C . CYS A 1 79 ? -4.168 -18.054 3.609 1.00 73.31 79 CYS A C 1
ATOM 680 O O . CYS A 1 79 ? -4.294 -18.890 4.502 1.00 73.31 79 CYS A O 1
ATOM 682 N N . ILE A 1 80 ? -5.164 -17.714 2.782 1.00 55.19 80 ILE A N 1
ATOM 683 C CA . ILE A 1 80 ? -6.475 -18.373 2.680 1.00 55.19 80 ILE A CA 1
ATOM 684 C C . ILE A 1 80 ? -6.395 -19.421 1.572 1.00 55.19 80 ILE A C 1
ATOM 686 O O . ILE A 1 80 ? -6.919 -20.533 1.794 1.00 55.19 80 ILE A O 1
#